Protein AF-A0A935VCF4-F1 (afdb_monomer)

Sequence (78 aa):
MPQLRQMPNQRPQIERGLGSGVIVSSDGTVLTNYHVVDGAEKITVLMSDNKSFDAKVIGSDKLSDLAVLKIDAQQLPS

Structure (mmCIF, N/CA/C/O backbone):
data_AF-A0A935VCF4-F1
#
_entry.id   AF-A0A935VCF4-F1
#
loop_
_atom_site.group_PDB
_atom_site.id
_atom_site.type_symbol
_atom_site.label_atom_id
_atom_site.label_alt_id
_atom_site.label_comp_id
_atom_site.label_asym_id
_atom_site.label_entity_id
_atom_site.label_seq_id
_atom_site.pdbx_PDB_ins_code
_atom_site.Cartn_x
_atom_site.Cartn_y
_atom_site.Cartn_z
_atom_site.occupancy
_atom_site.B_iso_or_equiv
_atom_site.auth_seq_id
_atom_site.auth_comp_id
_atom_site.auth_asym_id
_atom_site.auth_atom_id
_atom_site.pdbx_PDB_model_num
ATOM 1 N N . MET A 1 1 ? 54.828 6.300 -5.104 1.00 52.53 1 MET A N 1
ATOM 2 C CA . MET A 1 1 ? 53.701 6.081 -4.172 1.00 52.53 1 MET A CA 1
ATOM 3 C C . MET A 1 1 ? 52.399 6.242 -4.958 1.00 52.53 1 MET A C 1
ATOM 5 O O . MET A 1 1 ? 52.108 7.370 -5.337 1.00 52.53 1 MET A O 1
ATOM 9 N N . PRO A 1 2 ? 51.670 5.170 -5.314 1.00 54.38 2 PRO A N 1
ATOM 10 C CA . PRO A 1 2 ? 50.399 5.300 -6.026 1.00 54.38 2 PRO A CA 1
ATOM 11 C C . PRO A 1 2 ? 49.301 5.786 -5.067 1.00 54.38 2 PRO A C 1
ATOM 13 O O . PRO A 1 2 ? 49.153 5.267 -3.963 1.00 54.38 2 PRO A O 1
ATOM 16 N N . GLN A 1 3 ? 48.562 6.815 -5.480 1.00 59.88 3 GLN A N 1
ATOM 17 C CA . GLN A 1 3 ? 47.434 7.372 -4.735 1.00 59.88 3 GLN A CA 1
ATOM 18 C C . GLN A 1 3 ? 46.279 6.360 -4.704 1.00 59.88 3 GLN A C 1
ATOM 20 O O . GLN A 1 3 ? 45.818 5.895 -5.746 1.00 59.88 3 GLN A O 1
ATOM 25 N N . LEU A 1 4 ? 45.818 6.020 -3.497 1.00 60.59 4 LEU A N 1
ATOM 26 C CA . LEU A 1 4 ? 44.632 5.199 -3.262 1.00 60.59 4 LEU A CA 1
ATOM 27 C C . LEU A 1 4 ? 43.403 5.882 -3.878 1.00 60.59 4 LEU A C 1
ATOM 29 O O . LEU A 1 4 ? 42.966 6.944 -3.437 1.00 60.59 4 LEU A O 1
ATOM 33 N N . ARG A 1 5 ? 42.856 5.246 -4.913 1.00 64.69 5 ARG A N 1
ATOM 34 C CA . ARG A 1 5 ? 41.591 5.586 -5.569 1.00 64.69 5 ARG A CA 1
ATOM 35 C C . ARG A 1 5 ? 40.477 5.494 -4.518 1.00 64.69 5 ARG A C 1
ATOM 37 O O . ARG A 1 5 ? 40.163 4.400 -4.057 1.00 64.69 5 ARG A O 1
ATOM 44 N N . GLN A 1 6 ? 39.909 6.629 -4.112 1.00 64.19 6 GLN A N 1
ATOM 45 C CA . GLN A 1 6 ? 38.722 6.651 -3.256 1.00 64.19 6 GLN A CA 1
ATOM 46 C C . GLN A 1 6 ? 37.567 6.013 -4.035 1.00 64.19 6 GLN A C 1
ATOM 48 O O . GLN A 1 6 ? 37.103 6.557 -5.035 1.00 64.19 6 GLN A O 1
ATOM 53 N N . MET A 1 7 ? 37.155 4.820 -3.614 1.00 66.56 7 MET A N 1
ATOM 54 C CA . MET A 1 7 ? 35.977 4.148 -4.151 1.00 66.56 7 MET A CA 1
ATOM 55 C C . MET A 1 7 ? 34.740 4.866 -3.593 1.00 66.56 7 MET A C 1
ATOM 57 O O . MET A 1 7 ? 34.613 4.954 -2.369 1.00 66.56 7 MET A O 1
ATOM 61 N N . PRO A 1 8 ? 33.836 5.403 -4.432 1.00 61.88 8 PRO A N 1
ATOM 62 C CA . PRO A 1 8 ? 32.590 5.964 -3.939 1.00 61.88 8 PRO A CA 1
ATOM 63 C C . PRO A 1 8 ? 31.786 4.838 -3.287 1.00 61.88 8 PRO A C 1
ATOM 65 O O . PRO A 1 8 ? 31.448 3.841 -3.921 1.00 61.88 8 PRO A O 1
ATOM 68 N N . ASN A 1 9 ? 31.527 4.995 -1.992 1.00 63.44 9 ASN A N 1
ATOM 69 C CA . ASN A 1 9 ? 30.680 4.116 -1.203 1.00 63.44 9 ASN A CA 1
ATOM 70 C C . ASN A 1 9 ? 29.247 4.217 -1.747 1.00 63.44 9 ASN A C 1
ATOM 72 O O . ASN A 1 9 ? 28.478 5.072 -1.308 1.00 63.44 9 ASN A O 1
ATOM 76 N N . GLN A 1 10 ? 28.908 3.387 -2.736 1.00 61.94 10 GLN A N 1
ATOM 77 C CA . GLN A 1 10 ? 27.548 3.201 -3.235 1.00 61.94 10 GLN A CA 1
ATOM 78 C C . GLN A 1 10 ? 26.743 2.478 -2.155 1.00 61.94 10 GLN A C 1
ATOM 80 O O . GLN A 1 10 ? 26.493 1.277 -2.224 1.00 61.94 10 GLN A O 1
ATOM 85 N N . ARG A 1 11 ? 26.375 3.204 -1.098 1.00 66.75 11 ARG A N 1
ATOM 86 C CA . ARG A 1 11 ? 25.301 2.745 -0.223 1.00 66.75 11 ARG A CA 1
ATOM 87 C C . ARG A 1 11 ? 24.047 2.707 -1.097 1.00 66.75 11 ARG A C 1
ATOM 89 O O . ARG A 1 11 ? 23.783 3.726 -1.737 1.00 66.75 11 ARG A O 1
ATOM 96 N N . PRO A 1 12 ? 23.309 1.586 -1.165 1.00 63.53 12 PRO A N 1
ATOM 97 C CA . PRO A 1 12 ? 22.052 1.551 -1.895 1.00 63.53 12 PRO A CA 1
ATOM 98 C C . PRO A 1 12 ? 21.181 2.687 -1.365 1.00 63.53 12 PRO A C 1
ATOM 100 O O . PRO A 1 12 ? 20.886 2.769 -0.169 1.00 63.53 12 PRO A O 1
ATOM 103 N N . GLN A 1 13 ? 20.880 3.634 -2.246 1.00 62.62 13 GLN A N 1
ATOM 104 C CA . GLN A 1 13 ? 20.017 4.750 -1.929 1.00 62.62 13 GLN A CA 1
ATOM 105 C C . GLN A 1 13 ? 18.616 4.158 -1.829 1.00 62.62 13 GLN A C 1
ATOM 107 O O . GLN A 1 13 ? 18.018 3.804 -2.835 1.00 62.62 13 GLN A O 1
ATOM 112 N N . ILE A 1 14 ? 18.142 3.946 -0.600 1.00 65.44 14 ILE A N 1
ATOM 113 C CA . ILE A 1 14 ? 16.781 3.472 -0.360 1.00 65.44 14 ILE A CA 1
ATOM 114 C C . ILE A 1 14 ? 15.859 4.617 -0.775 1.00 65.44 14 ILE A C 1
ATOM 116 O O . ILE A 1 14 ? 15.671 5.574 -0.018 1.00 65.44 14 I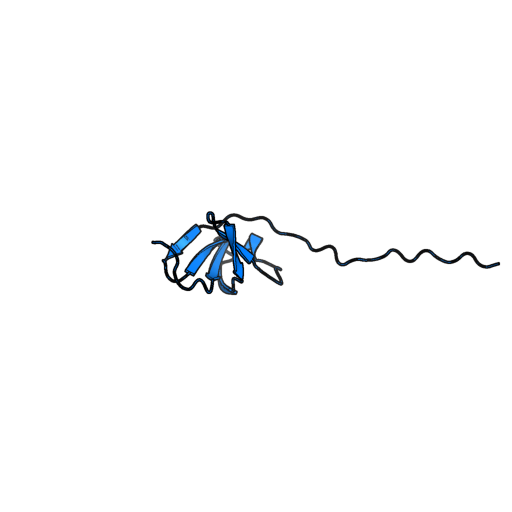LE A O 1
ATOM 120 N N . GLU A 1 15 ? 15.336 4.545 -1.992 1.00 66.88 15 GLU A N 1
ATOM 121 C CA . GLU A 1 15 ? 14.301 5.452 -2.461 1.00 66.88 15 GLU A CA 1
ATOM 122 C C . GLU A 1 15 ? 13.027 5.152 -1.673 1.00 66.88 15 GLU A C 1
ATOM 124 O O . GLU A 1 15 ? 12.471 4.057 -1.719 1.00 66.88 15 GLU A O 1
ATOM 129 N N . ARG A 1 16 ? 12.607 6.117 -0.853 1.00 71.06 16 ARG A N 1
ATOM 130 C CA . ARG A 1 16 ? 11.382 6.008 -0.063 1.00 71.06 16 ARG A CA 1
ATOM 131 C C . ARG A 1 16 ? 10.272 6.711 -0.823 1.00 71.06 16 ARG A C 1
ATOM 133 O O . ARG A 1 16 ? 10.236 7.939 -0.853 1.00 71.06 16 ARG A O 1
ATOM 140 N N . GLY A 1 17 ? 9.368 5.931 -1.404 1.00 72.50 17 GLY A N 1
ATOM 141 C CA . GLY A 1 17 ? 8.083 6.439 -1.865 1.00 72.50 17 GLY A CA 1
ATOM 142 C C . GLY A 1 17 ? 7.227 6.819 -0.658 1.00 72.50 17 GLY A C 1
ATOM 143 O O . GLY A 1 17 ? 6.937 5.977 0.190 1.00 72.50 17 GLY A O 1
ATOM 144 N N . LEU A 1 18 ? 6.855 8.094 -0.551 1.00 80.44 18 LEU A N 1
ATOM 145 C CA . LEU A 1 18 ? 5.838 8.550 0.394 1.00 80.44 18 LEU A CA 1
ATOM 146 C C . LEU A 1 18 ? 4.527 8.687 -0.371 1.00 80.44 18 LEU A C 1
ATOM 148 O O . LEU A 1 18 ? 4.440 9.462 -1.319 1.00 80.44 18 LEU A O 1
ATOM 152 N N . GLY A 1 19 ? 3.516 7.936 0.051 1.00 83.94 19 GLY A N 1
ATOM 153 C CA . GLY A 1 19 ? 2.185 7.975 -0.536 1.00 83.94 19 GLY A CA 1
ATOM 154 C C . GLY A 1 19 ? 1.108 8.013 0.535 1.00 83.94 19 GLY A C 1
ATOM 155 O O . GLY A 1 19 ? 1.367 7.802 1.719 1.00 83.94 19 GLY A O 1
ATOM 156 N N . SER A 1 20 ? -0.113 8.306 0.103 1.00 80.88 20 SER A N 1
ATOM 15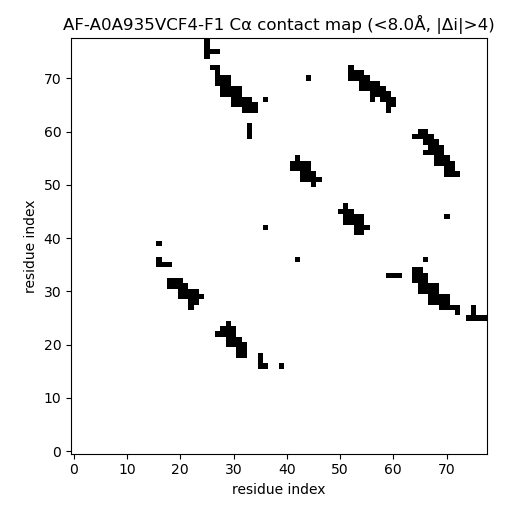7 C CA . SER A 1 20 ? -1.306 8.229 0.944 1.00 80.88 20 SER A CA 1
ATOM 158 C C . SER A 1 20 ? -2.129 7.002 0.561 1.00 80.88 20 SER A C 1
ATOM 160 O O . SER A 1 20 ? -2.090 6.529 -0.577 1.00 80.88 20 SER A O 1
ATOM 162 N N . GLY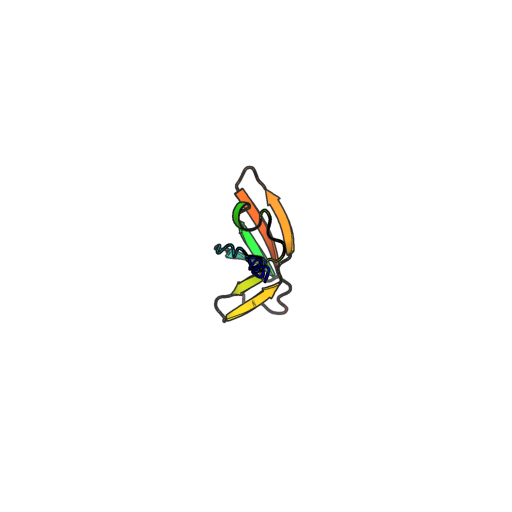 A 1 21 ? -2.872 6.474 1.523 1.00 86.31 21 GLY A N 1
ATOM 163 C CA . GLY A 1 21 ? -3.774 5.353 1.313 1.00 86.31 21 GLY A CA 1
ATOM 164 C C . GLY A 1 21 ? -4.939 5.421 2.285 1.00 86.31 21 GLY A C 1
ATOM 165 O O . GLY A 1 21 ? -4.867 6.100 3.310 1.00 86.31 21 GLY A O 1
ATOM 166 N N . VAL A 1 22 ? -6.020 4.732 1.945 1.00 88.00 22 VAL A N 1
ATOM 167 C CA . VAL A 1 22 ? -7.244 4.682 2.749 1.00 88.00 22 VAL A CA 1
ATOM 168 C C . VAL A 1 22 ? -7.556 3.232 3.072 1.00 88.00 22 VAL A C 1
ATOM 170 O O . VAL A 1 22 ? -7.507 2.370 2.198 1.00 88.00 22 VAL A O 1
ATOM 173 N N . ILE A 1 23 ? -7.889 2.953 4.330 1.00 87.12 23 ILE A N 1
ATOM 174 C CA . ILE A 1 23 ? -8.367 1.631 4.741 1.00 87.12 23 ILE A CA 1
ATOM 175 C C . ILE A 1 23 ? -9.822 1.512 4.308 1.00 87.12 23 ILE A C 1
ATOM 177 O O . ILE A 1 23 ? -10.657 2.326 4.695 1.00 87.12 23 ILE A O 1
ATOM 181 N N . VAL A 1 24 ? -10.117 0.507 3.492 1.00 86.62 24 VAL A N 1
ATOM 182 C CA . VAL A 1 24 ? -11.467 0.287 2.952 1.00 86.62 24 VAL A CA 1
ATOM 183 C C . VAL A 1 24 ? -12.234 -0.781 3.721 1.00 86.62 24 VAL A C 1
ATOM 185 O O . VAL A 1 24 ? -13.446 -0.889 3.564 1.00 86.62 24 VAL A O 1
ATOM 188 N N . SER A 1 25 ? -11.550 -1.574 4.548 1.00 83.00 25 SER A N 1
ATOM 189 C CA . SER A 1 25 ? -12.190 -2.613 5.347 1.00 83.00 25 SER A CA 1
ATOM 190 C C . SER A 1 25 ? -11.341 -3.006 6.563 1.00 83.00 25 SER A C 1
ATOM 192 O O . SER A 1 25 ? -10.108 -2.935 6.543 1.00 83.00 25 SER A O 1
ATOM 194 N N . SER A 1 26 ? -12.020 -3.420 7.638 1.00 78.19 26 SER A N 1
ATOM 195 C CA . SER A 1 26 ? -11.430 -3.814 8.930 1.00 78.19 26 SER A CA 1
ATOM 196 C C . SER A 1 26 ? -10.619 -5.110 8.866 1.00 78.19 26 SER A C 1
ATOM 198 O O . SER A 1 26 ? -9.881 -5.435 9.792 1.00 78.19 26 SER A O 1
ATOM 200 N N . ASP A 1 27 ? -10.701 -5.825 7.747 1.00 77.88 27 ASP A N 1
ATOM 201 C CA . ASP A 1 27 ? -9.876 -6.987 7.436 1.00 77.88 27 ASP A CA 1
ATOM 202 C C . ASP A 1 27 ? -8.432 -6.623 7.037 1.00 77.88 27 ASP A C 1
ATOM 204 O O . ASP A 1 27 ? -7.661 -7.517 6.685 1.00 77.88 27 ASP A O 1
ATOM 208 N N . GLY A 1 28 ? -8.064 -5.338 7.036 1.00 83.88 28 GLY A N 1
ATOM 209 C CA . GLY A 1 28 ? -6.725 -4.882 6.655 1.00 83.88 28 GLY A CA 1
ATOM 210 C C . GLY A 1 28 ? -6.563 -4.623 5.164 1.00 83.88 28 GLY A C 1
ATOM 211 O O . GLY A 1 28 ? -5.456 -4.720 4.640 1.00 83.88 28 GLY A O 1
ATOM 212 N N . THR A 1 29 ? -7.651 -4.311 4.464 1.00 90.19 29 THR A N 1
ATOM 213 C CA . THR A 1 29 ? -7.591 -3.919 3.053 1.00 90.19 29 THR A CA 1
ATOM 214 C C . THR A 1 29 ? -7.370 -2.413 2.932 1.00 90.19 29 THR A C 1
ATOM 216 O O . THR A 1 29 ? -8.125 -1.613 3.489 1.00 90.19 29 THR A O 1
ATOM 219 N N . VAL A 1 30 ? -6.340 -2.021 2.186 1.00 90.44 30 VAL A N 1
ATOM 220 C CA . VAL A 1 30 ? -5.915 -0.632 1.987 1.00 90.44 30 VAL A CA 1
ATOM 221 C C . VAL A 1 30 ? -5.907 -0.318 0.496 1.00 90.44 30 VAL A C 1
ATOM 223 O O . VAL A 1 30 ? -5.339 -1.064 -0.296 1.00 90.44 30 VAL A O 1
ATOM 226 N N . LEU A 1 31 ? -6.518 0.795 0.109 1.00 91.56 31 LEU A N 1
ATOM 227 C CA . LEU A 1 31 ? -6.450 1.337 -1.243 1.00 91.56 31 LEU A CA 1
ATOM 228 C C . LEU A 1 31 ? -5.366 2.417 -1.313 1.00 91.56 31 LEU A C 1
ATOM 230 O O . LEU A 1 31 ? -5.289 3.279 -0.437 1.00 91.56 31 LEU A O 1
ATOM 234 N N . THR A 1 32 ? -4.553 2.396 -2.360 1.00 92.50 32 THR A N 1
ATOM 235 C CA . THR A 1 32 ? -3.548 3.425 -2.660 1.00 92.50 32 THR A CA 1
ATOM 236 C C . THR A 1 32 ? -3.406 3.588 -4.174 1.00 92.50 32 THR A C 1
ATOM 238 O O . THR A 1 32 ? -4.128 2.949 -4.939 1.00 92.50 32 THR A O 1
ATOM 241 N N . ASN A 1 33 ? -2.499 4.451 -4.619 1.00 92.44 33 ASN A N 1
ATOM 242 C CA . ASN A 1 33 ? -2.207 4.623 -6.033 1.00 92.44 33 ASN A CA 1
ATOM 243 C C . ASN A 1 33 ? -1.230 3.553 -6.530 1.00 92.44 33 ASN A C 1
ATOM 245 O O . ASN A 1 33 ? -0.310 3.151 -5.815 1.00 92.44 33 ASN A O 1
ATOM 249 N N . TYR A 1 34 ? -1.394 3.122 -7.779 1.00 92.00 34 TYR A N 1
ATOM 250 C CA . TYR A 1 34 ? -0.495 2.144 -8.395 1.00 92.00 34 TYR A CA 1
ATOM 251 C C . TYR A 1 34 ? 0.939 2.675 -8.493 1.00 92.00 34 TYR A C 1
ATOM 253 O O . TYR A 1 34 ? 1.865 1.978 -8.086 1.00 92.00 34 TYR A O 1
ATOM 261 N N . HIS A 1 35 ? 1.133 3.922 -8.931 1.00 90.38 35 HIS A N 1
ATOM 262 C CA . HIS A 1 35 ? 2.475 4.505 -9.060 1.00 90.38 35 HIS A CA 1
ATOM 263 C C . HIS A 1 35 ? 3.256 4.602 -7.734 1.00 90.38 35 HIS A C 1
ATOM 265 O O . HIS A 1 35 ? 4.473 4.748 -7.757 1.00 90.38 35 HIS A O 1
ATOM 271 N N . VAL A 1 36 ? 2.578 4.548 -6.579 1.00 88.44 36 VAL A N 1
ATOM 272 C CA . VAL A 1 36 ? 3.219 4.577 -5.249 1.00 88.44 36 VAL A CA 1
ATOM 273 C C . VAL A 1 36 ? 3.852 3.228 -4.914 1.00 88.44 36 VAL A C 1
ATOM 275 O O . VAL A 1 36 ? 4.863 3.169 -4.218 1.00 88.44 36 VAL A O 1
ATOM 278 N N . VAL A 1 37 ? 3.233 2.144 -5.380 1.00 87.69 37 VAL A N 1
ATOM 279 C CA . VAL A 1 37 ? 3.649 0.767 -5.082 1.00 87.69 37 VAL A CA 1
ATOM 280 C C . VAL A 1 37 ? 4.437 0.135 -6.227 1.00 87.69 37 VAL A C 1
ATOM 282 O O . VAL A 1 37 ? 5.048 -0.917 -6.044 1.00 87.69 37 VAL A O 1
ATOM 285 N N . ASP A 1 38 ? 4.432 0.760 -7.404 1.00 88.06 38 ASP A N 1
ATOM 286 C CA . ASP A 1 38 ? 5.186 0.316 -8.570 1.00 88.06 38 ASP A CA 1
ATOM 287 C C . ASP A 1 38 ? 6.696 0.388 -8.293 1.00 88.06 38 ASP A C 1
ATOM 289 O O . ASP A 1 38 ? 7.228 1.419 -7.888 1.00 88.06 38 ASP A O 1
ATOM 293 N N . GLY A 1 39 ? 7.390 -0.739 -8.459 1.00 82.06 39 GLY A N 1
ATOM 294 C CA . GLY A 1 39 ? 8.826 -0.848 -8.178 1.00 82.06 39 GLY A CA 1
ATOM 295 C C . GLY A 1 39 ? 9.204 -0.909 -6.692 1.00 82.06 39 GLY A C 1
ATOM 296 O O . GLY A 1 39 ? 10.391 -0.987 -6.377 1.00 82.06 39 GLY A O 1
ATOM 297 N N . ALA A 1 40 ? 8.237 -0.918 -5.770 1.00 85.50 40 ALA A N 1
ATOM 298 C CA . ALA A 1 40 ? 8.527 -1.044 -4.346 1.00 85.50 40 ALA A CA 1
ATOM 299 C C . ALA A 1 40 ? 8.892 -2.495 -3.976 1.00 85.50 40 ALA A C 1
ATOM 301 O O . ALA A 1 40 ? 8.061 -3.398 -4.058 1.00 85.50 40 ALA A O 1
ATOM 302 N N . GLU A 1 41 ? 10.122 -2.722 -3.501 1.00 84.25 41 GLU A N 1
ATOM 303 C CA . GLU A 1 41 ? 10.539 -4.030 -2.961 1.00 84.25 41 GLU A CA 1
ATOM 304 C C . GLU A 1 41 ? 9.859 -4.351 -1.624 1.00 84.25 41 GLU A C 1
ATOM 306 O O . GLU A 1 41 ? 9.560 -5.506 -1.316 1.00 84.25 41 GLU A O 1
ATOM 311 N N . LYS A 1 42 ? 9.618 -3.316 -0.813 1.00 85.69 42 LYS A N 1
ATOM 312 C CA . LYS A 1 42 ? 8.965 -3.426 0.487 1.00 85.69 42 LYS A CA 1
ATOM 313 C C . LYS A 1 42 ? 7.992 -2.273 0.683 1.00 85.69 42 LYS A C 1
ATOM 315 O O . LYS A 1 42 ? 8.365 -1.112 0.544 1.00 85.69 42 LYS A O 1
ATOM 320 N N . ILE A 1 43 ? 6.760 -2.609 1.055 1.00 88.25 43 ILE A N 1
ATOM 321 C CA . ILE 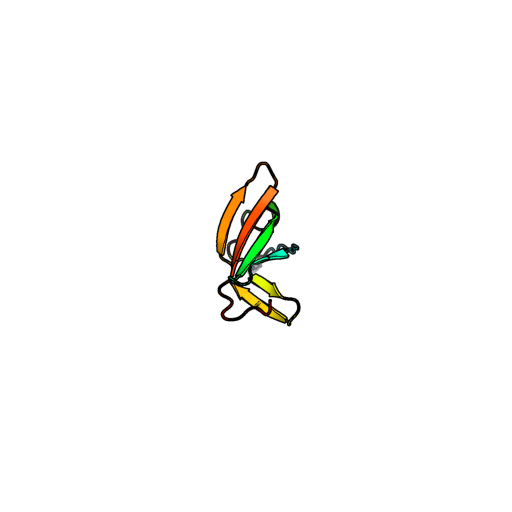A 1 43 ? 5.703 -1.641 1.340 1.00 88.25 43 ILE A CA 1
ATOM 322 C C . ILE A 1 43 ? 5.372 -1.733 2.824 1.00 88.25 43 ILE A C 1
ATOM 324 O O . ILE A 1 43 ? 4.990 -2.791 3.327 1.00 88.25 43 ILE A O 1
ATOM 328 N N . THR A 1 44 ? 5.510 -0.610 3.518 1.00 88.56 44 THR A N 1
ATOM 329 C CA . THR A 1 44 ? 5.154 -0.484 4.929 1.00 88.56 44 THR A CA 1
ATOM 330 C C . THR A 1 44 ? 4.090 0.592 5.056 1.00 88.56 44 THR A C 1
ATOM 332 O O . THR A 1 44 ? 4.287 1.727 4.624 1.00 88.56 44 THR A O 1
ATOM 335 N N . VAL A 1 45 ? 2.955 0.229 5.643 1.00 88.19 45 VAL A N 1
ATOM 336 C CA . VAL A 1 45 ? 1.841 1.144 5.890 1.00 88.19 45 VAL A CA 1
ATOM 337 C C . VAL A 1 45 ? 1.951 1.645 7.319 1.00 88.19 45 VAL A C 1
ATOM 339 O O . VAL A 1 45 ? 1.897 0.858 8.262 1.00 88.19 45 VAL A O 1
ATOM 342 N N . LEU A 1 46 ? 2.104 2.958 7.466 1.00 87.19 46 LEU A N 1
ATOM 343 C CA . LEU A 1 46 ? 2.017 3.637 8.750 1.00 87.19 46 LEU A CA 1
ATOM 344 C C . LEU A 1 46 ? 0.570 4.077 8.977 1.00 87.19 46 LEU A C 1
ATOM 346 O O . LEU A 1 46 ? 0.026 4.865 8.204 1.00 87.19 46 LEU A O 1
ATOM 350 N N . MET A 1 47 ? -0.046 3.573 10.038 1.00 84.44 47 MET A N 1
ATOM 351 C CA . MET A 1 47 ? -1.380 3.980 10.462 1.00 84.44 47 MET A CA 1
ATOM 352 C C . MET A 1 47 ? -1.331 5.212 11.371 1.00 84.44 47 MET A C 1
ATOM 354 O O . MET A 1 47 ? -0.310 5.537 11.979 1.00 84.44 47 MET A O 1
ATOM 358 N N . SER A 1 48 ? -2.471 5.895 11.496 1.00 80.56 48 SER A N 1
ATOM 359 C CA . SER A 1 48 ? -2.630 7.088 12.341 1.00 80.56 48 SER A CA 1
ATOM 360 C C . SER A 1 48 ? -2.388 6.823 13.833 1.00 80.56 48 SER A C 1
ATOM 362 O O . SER A 1 48 ? -2.110 7.753 14.584 1.00 80.56 48 SER A O 1
ATOM 364 N N . ASP A 1 49 ? -2.454 5.564 14.265 1.00 81.75 49 ASP A N 1
ATOM 365 C CA . ASP A 1 49 ? -2.127 5.117 15.622 1.00 81.75 49 ASP A CA 1
ATOM 366 C C . ASP A 1 49 ? -0.620 4.848 15.825 1.00 81.75 49 ASP A C 1
ATOM 368 O O . ASP A 1 49 ? -0.227 4.262 16.833 1.00 81.75 49 ASP A O 1
ATOM 372 N N . ASN A 1 50 ? 0.228 5.289 14.885 1.00 83.69 50 ASN A N 1
ATOM 373 C CA . ASN A 1 50 ? 1.674 5.044 14.827 1.00 83.69 50 ASN A CA 1
ATOM 374 C C . ASN A 1 50 ? 2.076 3.567 14.673 1.00 83.69 50 ASN A C 1
ATOM 376 O O . ASN A 1 50 ? 3.257 3.236 14.817 1.00 83.69 50 ASN A O 1
ATOM 380 N N . LYS A 1 51 ? 1.148 2.665 14.338 1.00 84.44 51 LYS A N 1
ATOM 381 C CA . LYS A 1 51 ? 1.515 1.285 14.013 1.00 84.44 51 LYS A CA 1
ATOM 382 C C . LYS A 1 51 ? 1.984 1.179 12.570 1.00 84.44 51 LYS A C 1
ATOM 384 O O . LYS A 1 51 ? 1.388 1.744 11.658 1.00 84.44 51 LYS A O 1
ATOM 389 N N . SER A 1 52 ? 3.065 0.435 12.375 1.00 87.06 52 SER A N 1
ATOM 390 C CA . SER A 1 52 ? 3.595 0.105 11.055 1.00 87.06 52 SER A CA 1
ATOM 391 C C . SER A 1 52 ? 3.301 -1.353 10.747 1.00 87.06 52 SER A C 1
ATOM 393 O O . SER A 1 52 ? 3.655 -2.228 11.538 1.00 87.06 52 SER A O 1
ATOM 395 N N . PHE A 1 53 ? 2.686 -1.607 9.598 1.00 88.44 53 PHE A N 1
ATOM 396 C CA . PHE A 1 53 ? 2.382 -2.953 9.126 1.00 88.44 53 PHE A CA 1
ATOM 397 C C . PHE A 1 53 ? 3.045 -3.196 7.779 1.00 88.44 53 PHE A C 1
ATOM 399 O O . PHE A 1 53 ? 3.049 -2.324 6.908 1.00 88.44 53 PHE A O 1
ATOM 406 N N . ASP A 1 54 ? 3.586 -4.397 7.599 1.00 89.62 54 ASP A N 1
ATOM 407 C CA . ASP A 1 54 ? 4.044 -4.834 6.289 1.00 89.62 54 ASP A CA 1
ATOM 408 C C . ASP A 1 54 ? 2.824 -5.157 5.418 1.00 89.62 54 ASP A C 1
ATOM 410 O O . ASP A 1 54 ? 1.911 -5.882 5.826 1.00 89.62 54 ASP A O 1
ATOM 414 N N . ALA A 1 55 ? 2.804 -4.574 4.221 1.00 90.44 55 ALA A N 1
ATOM 415 C CA . ALA A 1 55 ? 1.709 -4.702 3.277 1.00 90.44 55 ALA A CA 1
ATOM 416 C C . ALA A 1 55 ? 2.111 -5.570 2.086 1.00 90.44 55 ALA A C 1
ATOM 418 O O . ALA A 1 55 ? 3.253 -5.543 1.624 1.00 90.44 55 ALA A O 1
ATOM 419 N N . LYS A 1 56 ? 1.142 -6.311 1.553 1.00 90.25 56 LYS A N 1
ATOM 420 C CA . LYS A 1 56 ? 1.279 -7.067 0.306 1.00 90.25 56 LYS A CA 1
ATOM 421 C C . LYS A 1 56 ? 0.300 -6.548 -0.728 1.00 90.25 56 LYS A C 1
ATOM 423 O O . LYS A 1 56 ? -0.860 -6.306 -0.411 1.00 90.25 56 LYS A O 1
ATOM 428 N N . VAL A 1 57 ? 0.751 -6.419 -1.969 1.00 90.69 57 VAL A N 1
ATOM 429 C CA . VAL A 1 57 ? -0.129 -6.087 -3.091 1.00 90.69 57 VAL A CA 1
ATOM 430 C C . VAL A 1 57 ? -1.009 -7.299 -3.387 1.00 90.69 57 VAL A C 1
ATOM 432 O O . VAL A 1 57 ? -0.493 -8.374 -3.685 1.00 90.69 57 VAL A O 1
ATOM 435 N N . ILE A 1 58 ? -2.328 -7.134 -3.280 1.00 91.06 58 ILE A N 1
ATOM 436 C CA . ILE A 1 58 ? -3.305 -8.168 -3.664 1.00 91.06 58 ILE A CA 1
ATOM 437 C C . ILE A 1 58 ? -3.859 -7.941 -5.069 1.00 91.06 58 ILE A C 1
ATOM 439 O O . ILE A 1 58 ? -4.291 -8.887 -5.720 1.00 91.06 58 ILE A O 1
ATOM 443 N N . GLY A 1 59 ? -3.801 -6.704 -5.556 1.00 91.50 59 GLY A N 1
ATOM 444 C CA . GLY A 1 59 ? -4.133 -6.365 -6.930 1.00 91.50 59 GLY A CA 1
ATOM 445 C C . GLY A 1 59 ? -3.751 -4.928 -7.238 1.00 91.50 59 GLY A C 1
ATOM 446 O O . GLY A 1 59 ? -3.664 -4.091 -6.343 1.00 91.50 59 GLY A O 1
ATOM 447 N N . SER A 1 60 ? -3.529 -4.637 -8.508 1.00 92.44 60 SER A N 1
ATOM 448 C CA . SER A 1 60 ? -3.326 -3.279 -8.990 1.00 92.44 60 SER A CA 1
ATOM 449 C C . SER A 1 60 ? -3.943 -3.115 -10.368 1.00 92.44 60 SER A C 1
ATOM 451 O O . SER A 1 60 ? -4.001 -4.060 -11.154 1.00 92.44 60 SER A O 1
ATOM 453 N N . ASP A 1 61 ? -4.417 -1.907 -10.640 1.00 93.31 61 ASP A N 1
ATOM 454 C CA . ASP A 1 61 ? -4.860 -1.471 -11.948 1.00 93.31 61 ASP A CA 1
ATOM 455 C C . ASP A 1 61 ? -4.053 -0.249 -12.386 1.00 93.31 61 ASP A C 1
ATOM 457 O O . ASP A 1 61 ? -4.118 0.832 -11.796 1.00 93.31 61 ASP A O 1
ATOM 461 N N . LYS A 1 62 ? -3.294 -0.434 -13.466 1.00 91.69 62 LYS A N 1
ATOM 462 C CA . LYS A 1 62 ? -2.477 0.617 -14.069 1.00 91.69 6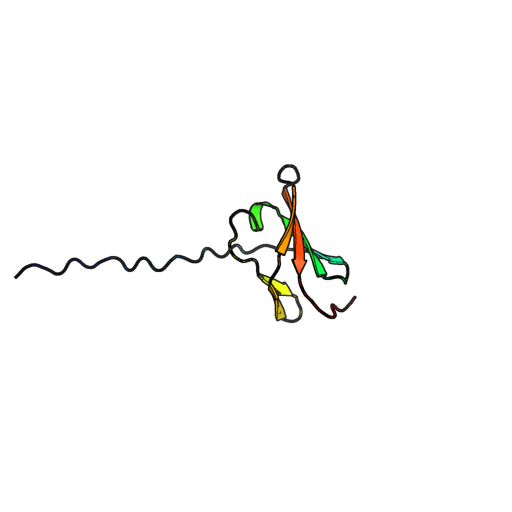2 LYS A CA 1
ATOM 463 C C . LYS A 1 62 ? -3.326 1.649 -14.811 1.00 91.69 62 LYS A C 1
ATOM 465 O O . LYS A 1 62 ? -2.903 2.796 -14.915 1.00 91.69 62 LYS A O 1
ATOM 470 N N . LEU A 1 63 ? -4.491 1.262 -15.341 1.00 93.75 63 LEU A N 1
ATOM 471 C CA . LEU A 1 63 ? -5.339 2.171 -16.121 1.00 93.75 63 LEU A CA 1
ATOM 472 C C . LEU A 1 63 ? -5.994 3.227 -15.231 1.00 93.75 63 LEU A C 1
ATOM 474 O O . LEU A 1 63 ? -6.008 4.401 -15.599 1.00 93.75 63 LEU A O 1
ATOM 478 N N . SER A 1 64 ? -6.494 2.827 -14.060 1.00 92.69 64 SER A N 1
ATOM 479 C CA . SER A 1 64 ? -7.061 3.749 -13.074 1.00 92.69 64 SER A CA 1
ATOM 480 C C . SER A 1 64 ? -6.040 4.319 -12.081 1.00 92.69 64 SER A C 1
ATOM 482 O O . SER A 1 64 ? -6.436 5.070 -11.196 1.00 92.69 64 SER A O 1
ATOM 484 N N . ASP A 1 65 ? -4.764 3.935 -12.177 1.00 91.62 65 ASP A N 1
ATOM 485 C CA . ASP A 1 65 ? -3.713 4.237 -11.193 1.00 91.62 65 ASP A CA 1
ATOM 486 C C . ASP A 1 65 ? -4.089 3.831 -9.751 1.00 91.62 65 ASP A C 1
ATOM 488 O O . ASP A 1 65 ? -3.835 4.562 -8.796 1.00 91.62 65 ASP A O 1
ATOM 492 N N . LEU A 1 66 ? -4.696 2.653 -9.569 1.00 92.56 66 LEU A N 1
ATOM 493 C CA . LEU A 1 66 ? -5.109 2.150 -8.252 1.00 92.56 66 LEU A CA 1
ATOM 494 C C . LEU A 1 66 ? -4.362 0.876 -7.876 1.00 92.56 66 LEU A C 1
ATOM 496 O O . LEU A 1 66 ? -4.080 0.019 -8.707 1.00 92.56 66 LEU A O 1
ATOM 500 N N . ALA A 1 67 ? -4.095 0.708 -6.591 1.00 92.88 67 ALA A N 1
ATOM 501 C CA . ALA A 1 67 ? -3.574 -0.520 -6.027 1.00 92.88 67 ALA A CA 1
ATOM 502 C C . ALA A 1 67 ? -4.304 -0.865 -4.738 1.00 92.88 67 ALA A C 1
ATOM 504 O O . ALA A 1 67 ? -4.640 -0.004 -3.923 1.00 92.88 67 ALA A O 1
ATOM 505 N N . VAL A 1 68 ? -4.528 -2.158 -4.560 1.00 92.50 68 VAL A N 1
ATOM 506 C CA . VAL A 1 68 ? -5.106 -2.730 -3.360 1.00 92.50 68 VAL A CA 1
ATOM 507 C C . VAL A 1 68 ? -4.013 -3.494 -2.633 1.00 92.50 68 VAL A C 1
ATOM 509 O O . VAL A 1 68 ? -3.386 -4.420 -3.159 1.00 92.50 68 VAL A O 1
ATOM 512 N N . LEU A 1 69 ? -3.794 -3.079 -1.398 1.00 92.00 69 LEU A N 1
ATOM 513 C CA . LEU A 1 69 ? -2.851 -3.650 -0.465 1.00 92.00 69 LEU A CA 1
ATOM 514 C C . LEU A 1 69 ? -3.600 -4.384 0.642 1.00 92.00 69 LEU A C 1
ATOM 516 O O . LEU A 1 69 ? -4.698 -4.004 1.047 1.00 92.00 69 LEU A O 1
ATOM 520 N N . LYS A 1 70 ? -2.966 -5.423 1.164 1.00 89.94 70 LYS A N 1
ATOM 521 C CA . LYS A 1 70 ? -3.423 -6.193 2.311 1.00 89.94 70 LYS A CA 1
ATOM 522 C C . LYS A 1 70 ? -2.368 -6.104 3.401 1.00 89.94 70 LYS A C 1
ATOM 524 O O . LYS A 1 70 ? -1.210 -6.444 3.155 1.00 89.94 70 LYS A O 1
ATOM 529 N N . ILE A 1 71 ? -2.767 -5.646 4.578 1.00 89.06 71 ILE A N 1
ATOM 530 C CA . ILE A 1 71 ? -1.935 -5.635 5.781 1.00 89.06 71 ILE A CA 1
ATOM 531 C C . ILE A 1 71 ? -2.402 -6.723 6.739 1.00 89.06 71 ILE A C 1
ATOM 533 O O . ILE A 1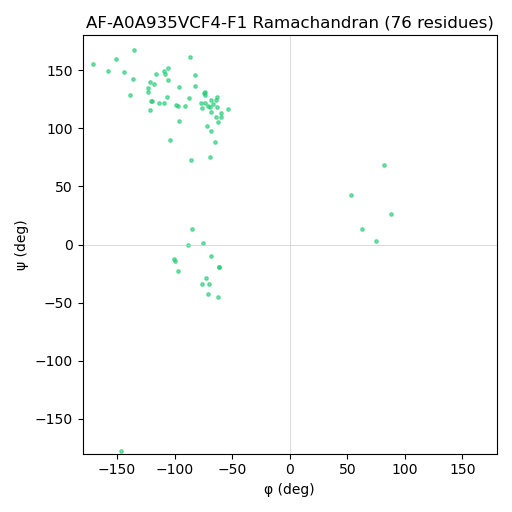 71 ? -3.601 -6.966 6.886 1.00 89.06 71 ILE A O 1
ATOM 537 N N . ASP A 1 72 ? -1.447 -7.369 7.400 1.00 79.44 72 ASP A N 1
ATOM 538 C CA . ASP A 1 72 ? -1.731 -8.342 8.455 1.00 79.44 72 ASP A CA 1
ATOM 539 C C . ASP A 1 72 ? -1.907 -7.598 9.783 1.00 79.44 72 ASP A C 1
ATOM 541 O O . ASP A 1 72 ? -1.024 -7.538 10.640 1.00 79.44 72 ASP A O 1
ATOM 545 N N . ALA A 1 73 ? -3.037 -6.906 9.895 1.00 65.50 73 ALA A N 1
ATOM 546 C CA . ALA A 1 73 ? -3.408 -6.185 11.096 1.00 65.50 73 ALA A CA 1
ATOM 547 C C . ALA A 1 73 ? -4.477 -6.988 11.837 1.00 65.50 73 ALA A C 1
ATOM 549 O O . ALA A 1 73 ? -5.679 -6.840 11.616 1.00 65.50 73 ALA A O 1
ATOM 550 N N . GLN A 1 74 ? -4.027 -7.871 12.727 1.00 57.34 74 GLN A N 1
ATOM 551 C CA . GLN A 1 74 ? -4.907 -8.505 13.698 1.00 57.34 74 GLN A CA 1
ATOM 552 C C . GLN A 1 74 ? -5.477 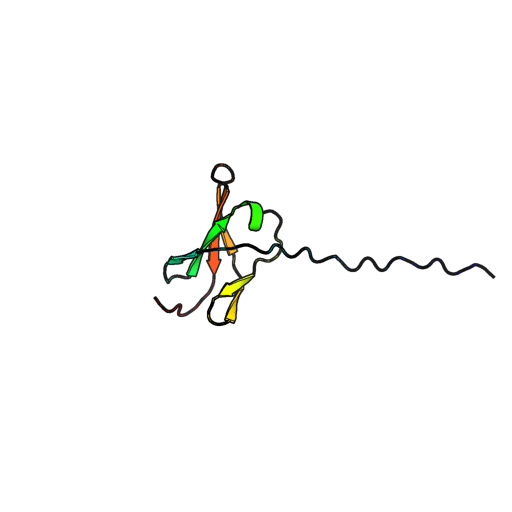-7.395 14.598 1.00 57.34 74 GLN A C 1
ATOM 554 O O . GLN A 1 74 ? -4.775 -6.865 15.453 1.00 57.34 74 GLN A O 1
ATOM 559 N N . GLN A 1 75 ? -6.750 -7.050 14.381 1.00 52.78 75 GLN A N 1
ATOM 560 C CA . GLN A 1 75 ? -7.537 -6.076 15.158 1.00 52.78 75 GLN A CA 1
ATOM 561 C C . GLN A 1 75 ? -7.329 -4.600 14.781 1.00 52.78 75 GLN A C 1
ATOM 563 O O . GLN A 1 75 ? -6.836 -3.789 15.568 1.00 52.78 75 GLN A O 1
ATOM 568 N N . LEU A 1 76 ? -7.778 -4.228 13.582 1.00 54.97 76 LEU A N 1
ATOM 569 C CA . LEU A 1 76 ? -8.008 -2.823 13.249 1.00 54.97 76 LEU A CA 1
ATOM 570 C C . LEU A 1 76 ? -9.275 -2.311 13.955 1.00 54.97 76 LEU A C 1
ATOM 572 O O . LEU A 1 76 ? -10.304 -2.985 13.872 1.00 54.97 76 LEU A O 1
ATOM 576 N N . PRO A 1 77 ? -9.238 -1.149 14.638 1.00 50.56 77 PRO A N 1
ATOM 577 C CA . PRO A 1 77 ? -10.457 -0.521 15.128 1.00 50.56 77 PRO A CA 1
ATOM 578 C C . PRO A 1 77 ? -11.295 -0.071 13.923 1.00 50.56 77 PRO A C 1
ATOM 580 O O . PRO A 1 77 ? -10.813 0.679 13.075 1.00 50.56 77 PRO A O 1
ATOM 583 N N . SER A 1 78 ? -12.517 -0.597 13.832 1.00 50.56 78 SER A N 1
ATOM 584 C CA . SER A 1 78 ? -13.563 -0.202 12.879 1.00 50.56 78 SER A CA 1
ATOM 585 C C . SER A 1 78 ? -14.305 1.044 13.336 1.00 50.56 78 SER A C 1
ATOM 587 O O . SER A 1 78 ? -14.600 1.089 14.554 1.00 50.56 78 SER A O 1
#

Secondary structure (DSSP, 8-state):
--------------------EEEEETTTEEEEEHHHHTT-S-EEEEPTTS-EEEEEEEEEETTTTEEEEEE--TT---

Foldseek 3Di:
DDDDDPDPPPPPPPDQQDWDWDAPDQQQKIKTFQVSCVPDPWDWDQDPVRDIFTWDWPDHDPVVRMTIIGTPDPDDDD

Nearest PDB structures (foldseek):
  3lgi-assembly1_A  TM=8.750E-01  e=6.944E-06  Escherichia coli K-12
  8auk-assembly1_E  TM=8.968E-01  e=1.240E-04  Homo sapiens
  8sdp-assembly1_B  TM=8.121E-01  e=4.467E-05  Homo sapiens
  7vge-assembly1_B  TM=9.151E-01  e=1.778E-04  Homo sapiens
  7vge-assembly2_D  TM=7.839E-01  e=5.349E-05  Homo sapiens

Mean predicted aligned er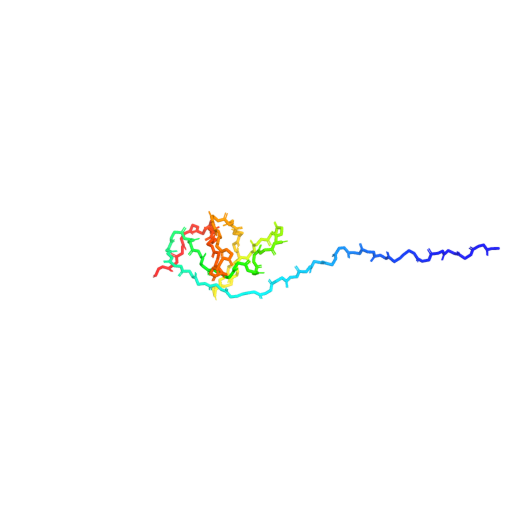ror: 9.83 Å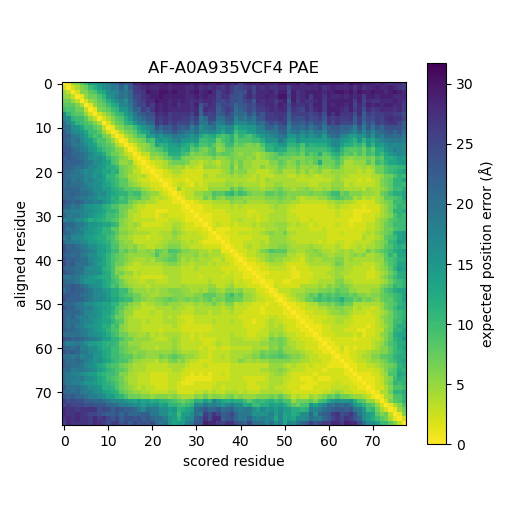

pLDDT: mean 79.97, std 13.0, range [50.56, 93.75]

Radius of gyration: 18.05 Å; Cα contacts (8 Å, |Δi|>4): 110; chains: 1; bounding box: 67×17×32 Å

Solvent-accessible surface area (backbone atoms only — not comparable to full-atom values): 5092 Å² total; per-residue (Å²): 134,86,82,80,77,82,74,80,81,79,65,83,78,80,80,76,77,86,76,72,70,46,76,79,44,61,81,25,36,29,42,34,44,24,79,61,56,59,92,54,92,72,48,73,48,75,44,97,87,75,48,74,37,65,42,42,81,77,46,71,38,79,90,80,40,29,22,35,32,40,31,84,48,90,80,50,90,120